Protein AF-A0A2V9BT03-F1 (afdb_monomer_lite)

Radius of gyration: 20.3 Å; chains: 1; bounding box: 45×26×56 Å

pLDDT: mean 83.28, std 10.93, range [39.72, 95.88]

Structure (mmCIF, N/CA/C/O backbone):
data_AF-A0A2V9BT03-F1
#
_entry.id   AF-A0A2V9BT03-F1
#
loop_
_atom_site.group_PDB
_atom_site.id
_atom_site.type_symbol
_atom_site.label_atom_id
_atom_site.label_alt_id
_atom_site.label_comp_id
_atom_site.label_asym_id
_atom_site.label_entity_id
_atom_site.label_seq_id
_atom_site.pdbx_PDB_ins_code
_atom_site.Cartn_x
_atom_site.Cartn_y
_atom_site.Cartn_z
_atom_site.occupancy
_atom_site.B_iso_or_equiv
_atom_site.auth_seq_id
_atom_site.auth_comp_id
_atom_site.auth_asym_id
_atom_site.auth_atom_id
_atom_site.pdbx_PDB_model_num
ATOM 1 N N . LEU A 1 1 ? -14.396 0.902 -17.105 1.00 70.44 1 LEU A N 1
ATOM 2 C CA . LEU A 1 1 ? -13.526 -0.152 -16.531 1.00 70.44 1 LEU A CA 1
ATOM 3 C C . LEU A 1 1 ? -12.101 0.387 -16.486 1.00 70.44 1 LEU A C 1
ATOM 5 O O . LEU A 1 1 ? -11.656 0.909 -17.502 1.00 70.44 1 LEU A O 1
ATOM 9 N N . VAL A 1 2 ? -11.413 0.307 -15.345 1.00 84.94 2 VAL A N 1
ATOM 10 C CA . VAL A 1 2 ? -9.995 0.697 -15.248 1.00 84.94 2 VAL A CA 1
ATOM 11 C C . VAL A 1 2 ? -9.122 -0.532 -15.495 1.00 84.94 2 VAL A C 1
ATOM 13 O O . VAL A 1 2 ? -9.416 -1.603 -14.972 1.00 84.94 2 VAL A O 1
ATOM 16 N N . SER A 1 3 ? -8.045 -0.387 -16.269 1.00 89.75 3 SER A N 1
ATOM 17 C CA . SER A 1 3 ? -7.078 -1.467 -16.518 1.00 89.75 3 SER A CA 1
ATOM 18 C C . SER A 1 3 ? -5.640 -0.987 -16.343 1.00 89.75 3 SER A C 1
ATOM 20 O O . SER A 1 3 ? -5.327 0.151 -16.704 1.00 89.75 3 SER A O 1
ATOM 22 N N . LEU A 1 4 ? -4.764 -1.873 -15.866 1.00 92.12 4 LEU A N 1
ATOM 23 C CA . LEU A 1 4 ? -3.328 -1.633 -15.750 1.00 92.12 4 LEU A CA 1
ATOM 24 C C . LEU A 1 4 ? -2.557 -2.384 -16.832 1.00 92.12 4 LEU A C 1
ATOM 26 O O . LEU A 1 4 ? -2.786 -3.571 -17.054 1.00 92.12 4 LEU A O 1
ATOM 30 N N . ARG A 1 5 ? -1.602 -1.704 -17.466 1.00 93.31 5 ARG A N 1
ATOM 31 C CA . ARG A 1 5 ? -0.631 -2.321 -18.371 1.00 93.31 5 ARG A CA 1
ATOM 32 C C . ARG A 1 5 ? 0.773 -2.084 -17.842 1.00 93.31 5 ARG A C 1
ATOM 34 O O . ARG A 1 5 ? 1.200 -0.940 -17.722 1.00 93.31 5 ARG A O 1
ATOM 41 N N . VAL A 1 6 ? 1.483 -3.167 -17.560 1.00 92.38 6 VAL A N 1
ATOM 42 C CA . VAL A 1 6 ? 2.876 -3.123 -17.118 1.00 92.38 6 VAL A CA 1
ATOM 43 C C . VAL A 1 6 ? 3.786 -3.201 -18.338 1.00 92.38 6 VAL A C 1
ATOM 45 O O . VAL A 1 6 ? 3.585 -4.033 -19.222 1.00 92.38 6 VAL A O 1
ATOM 48 N N . MET A 1 7 ? 4.765 -2.309 -18.402 1.00 91.81 7 MET A N 1
ATOM 49 C CA . MET A 1 7 ? 5.751 -2.225 -19.468 1.00 91.81 7 MET A CA 1
ATOM 50 C C . MET A 1 7 ? 7.135 -2.143 -18.832 1.00 91.81 7 MET A C 1
ATOM 52 O O . MET A 1 7 ? 7.443 -1.188 -18.122 1.00 91.81 7 MET A O 1
ATOM 56 N N . ALA A 1 8 ? 7.966 -3.145 -19.094 1.00 85.25 8 ALA A N 1
ATOM 57 C CA . ALA A 1 8 ? 9.385 -3.111 -18.778 1.00 85.25 8 ALA A CA 1
ATOM 58 C C . ALA A 1 8 ? 10.160 -3.076 -20.105 1.00 85.25 8 ALA A C 1
ATOM 60 O O . ALA A 1 8 ? 9.877 -3.899 -20.979 1.00 85.25 8 ALA A O 1
ATOM 61 N N . PRO A 1 9 ? 11.104 -2.139 -20.294 1.00 73.50 9 PRO A N 1
ATOM 62 C CA . PRO A 1 9 ? 11.887 -2.040 -21.523 1.00 73.50 9 PRO A CA 1
ATOM 63 C C . PRO A 1 9 ? 12.825 -3.239 -21.708 1.00 73.50 9 PRO A C 1
ATOM 65 O O . PRO A 1 9 ? 13.223 -3.532 -22.831 1.00 73.50 9 PRO A O 1
ATOM 68 N N . LYS A 1 10 ? 13.155 -3.949 -20.621 1.00 80.19 10 LYS A N 1
ATOM 69 C CA . LYS A 1 10 ? 13.947 -5.181 -20.625 1.00 80.19 10 LYS A CA 1
ATOM 70 C C . LYS A 1 10 ? 13.334 -6.208 -19.675 1.00 80.19 10 LYS A C 1
ATOM 72 O O . LYS A 1 10 ? 12.747 -5.832 -18.661 1.00 80.19 10 LYS A O 1
ATOM 77 N N . LYS A 1 11 ? 13.474 -7.492 -20.017 1.00 80.12 11 LYS A N 1
ATOM 78 C CA . LYS A 1 11 ? 13.078 -8.627 -19.160 1.00 80.12 11 LYS A CA 1
ATOM 79 C C . LYS A 1 11 ? 14.136 -8.971 -18.107 1.00 80.12 11 LYS A C 1
ATOM 81 O O . LYS A 1 11 ? 13.816 -9.568 -17.088 1.00 80.12 11 LYS A O 1
ATOM 86 N N . GLU A 1 12 ? 15.362 -8.513 -18.336 1.00 86.38 12 GLU A N 1
ATOM 87 C CA . GLU A 1 12 ? 16.522 -8.735 -17.484 1.00 86.38 12 GLU A CA 1
ATOM 88 C C . GLU A 1 12 ? 17.282 -7.417 -17.305 1.00 86.38 12 GLU A C 1
ATOM 90 O O . GLU A 1 12 ? 17.274 -6.558 -18.194 1.00 86.38 12 GLU A O 1
ATOM 95 N N . LEU A 1 13 ? 17.940 -7.261 -16.157 1.00 88.81 13 LEU A N 1
ATOM 96 C CA . LEU A 1 13 ? 18.875 -6.171 -15.886 1.00 88.81 13 LEU A CA 1
ATOM 97 C C . LEU A 1 13 ? 20.199 -6.770 -15.429 1.00 88.81 13 LEU A C 1
ATOM 99 O O . LEU A 1 13 ? 20.224 -7.635 -14.551 1.00 88.81 13 LEU A O 1
ATOM 103 N N . LEU A 1 14 ? 21.303 -6.294 -16.000 1.00 92.88 14 LEU A N 1
ATOM 104 C CA . LEU A 1 14 ? 22.629 -6.687 -15.539 1.00 92.88 14 LEU A CA 1
ATOM 105 C C . LEU A 1 14 ? 22.917 -6.092 -14.148 1.00 92.88 14 LEU A C 1
ATOM 107 O O . LEU A 1 14 ? 22.336 -5.069 -13.776 1.00 92.88 14 LEU A O 1
ATOM 111 N N . PRO A 1 15 ? 23.826 -6.692 -13.358 1.00 94.44 15 PRO A N 1
ATOM 112 C CA . PRO A 1 15 ? 24.235 -6.120 -12.077 1.00 94.44 15 PRO A CA 1
ATOM 113 C C . PRO A 1 15 ? 24.685 -4.657 -12.222 1.00 94.44 15 PRO A C 1
ATOM 115 O O . PRO A 1 15 ? 25.533 -4.339 -13.052 1.00 94.44 15 PRO A O 1
ATOM 118 N N . GLY A 1 16 ? 24.102 -3.762 -11.424 1.00 92.69 16 GLY A N 1
ATOM 119 C CA . GLY A 1 16 ? 24.361 -2.319 -11.461 1.00 92.69 16 GLY A CA 1
ATOM 120 C C . GLY A 1 16 ? 23.632 -1.551 -12.570 1.00 92.69 16 GLY A C 1
ATOM 121 O O . GLY A 1 16 ? 23.599 -0.319 -12.532 1.00 92.69 16 GLY A O 1
ATOM 122 N N . GLU A 1 17 ? 23.005 -2.235 -13.530 1.00 94.12 17 GLU A N 1
ATOM 123 C CA . GLU A 1 17 ? 22.245 -1.595 -14.601 1.00 94.12 17 GLU A CA 1
ATOM 124 C C . GLU A 1 17 ? 20.962 -0.965 -14.054 1.00 94.12 17 GLU A C 1
ATOM 126 O O . GLU A 1 17 ? 20.212 -1.596 -13.308 1.00 94.12 17 GLU A O 1
ATOM 131 N N . LYS A 1 18 ? 20.687 0.282 -14.442 1.00 93.62 18 LYS A N 1
ATOM 132 C CA . LYS A 1 18 ? 19.448 0.981 -14.088 1.00 93.62 18 LYS A CA 1
ATOM 133 C C . LYS A 1 18 ? 18.368 0.711 -15.129 1.00 93.62 18 LYS A C 1
ATOM 135 O O . LYS A 1 18 ? 18.630 0.720 -16.327 1.00 93.62 18 LYS A O 1
ATOM 140 N N . GLY A 1 19 ? 17.137 0.554 -14.664 1.00 91.88 19 GLY A N 1
ATOM 141 C CA . GLY A 1 19 ? 15.958 0.388 -15.501 1.00 91.88 19 GLY A CA 1
ATOM 142 C C . GLY A 1 19 ? 14.762 1.157 -14.954 1.00 91.88 19 GLY A C 1
ATOM 143 O O . GLY A 1 19 ? 14.774 1.658 -13.828 1.00 91.88 19 GLY A O 1
ATOM 144 N N . LYS A 1 20 ? 13.705 1.220 -15.761 1.00 93.25 20 LYS A N 1
ATOM 145 C CA . LYS A 1 20 ? 12.413 1.791 -15.376 1.00 93.25 20 LYS A CA 1
ATOM 146 C C . LYS A 1 20 ? 11.302 0.804 -15.683 1.00 93.25 20 LYS A C 1
ATOM 148 O O . LYS A 1 20 ? 11.231 0.276 -16.787 1.00 93.25 20 LYS A O 1
ATOM 153 N N . LEU A 1 21 ? 10.406 0.610 -14.727 1.00 93.69 21 LEU A N 1
ATOM 154 C CA . LEU A 1 21 ? 9.119 -0.032 -14.946 1.00 93.69 21 LEU A CA 1
ATOM 155 C C . LEU A 1 21 ? 8.067 1.051 -15.164 1.00 93.69 21 LEU A C 1
ATOM 157 O O . LEU A 1 21 ? 7.925 1.948 -14.335 1.00 93.69 21 LEU A O 1
ATOM 161 N N . ILE A 1 22 ? 7.312 0.948 -16.252 1.00 95.50 22 ILE A N 1
ATOM 162 C CA . ILE A 1 22 ? 6.216 1.861 -16.564 1.00 95.50 22 ILE A CA 1
ATOM 163 C C . ILE A 1 22 ? 4.902 1.117 -16.348 1.00 95.50 22 ILE A C 1
ATOM 165 O O . ILE A 1 22 ? 4.652 0.074 -16.953 1.00 95.50 22 ILE A O 1
ATOM 169 N N . VAL A 1 23 ? 4.036 1.666 -15.503 1.00 95.06 23 VAL A N 1
ATOM 170 C CA . VAL A 1 23 ? 2.672 1.166 -15.312 1.00 95.06 23 VAL A CA 1
ATOM 171 C C . VAL A 1 23 ? 1.705 2.164 -15.923 1.00 95.06 23 VAL A C 1
ATOM 173 O O . VAL A 1 23 ? 1.538 3.267 -15.407 1.00 95.06 23 VAL A O 1
ATOM 176 N N . ARG A 1 24 ? 1.045 1.783 -17.017 1.00 95.12 24 ARG A N 1
ATOM 177 C CA . ARG A 1 24 ? 0.038 2.616 -17.676 1.00 95.12 24 ARG A CA 1
ATOM 178 C C . ARG A 1 24 ? -1.356 2.302 -17.149 1.00 95.12 24 ARG A C 1
ATOM 180 O O . ARG A 1 24 ? -1.764 1.140 -17.116 1.00 95.12 24 ARG A O 1
ATOM 187 N N . VAL A 1 25 ? -2.090 3.348 -16.797 1.00 94.06 25 VAL A N 1
ATOM 188 C CA . VAL A 1 25 ? -3.492 3.300 -16.381 1.00 94.06 25 VAL A CA 1
ATOM 189 C C . VAL A 1 25 ? -4.357 3.651 -17.587 1.00 94.06 25 VAL A C 1
ATOM 191 O O . VAL A 1 25 ? -4.098 4.625 -18.287 1.00 94.06 25 VAL A O 1
ATOM 194 N N . ARG A 1 26 ? -5.392 2.855 -17.857 1.00 91.81 26 ARG A N 1
ATOM 195 C CA . ARG A 1 26 ? -6.387 3.148 -18.900 1.00 91.81 26 ARG A CA 1
ATOM 196 C C . ARG A 1 26 ? -7.792 3.143 -18.320 1.00 91.81 26 ARG A C 1
ATOM 198 O O . ARG A 1 26 ? -8.050 2.450 -17.338 1.00 91.81 26 ARG A O 1
ATOM 205 N N . GLY A 1 27 ? -8.688 3.887 -18.964 1.00 86.12 27 GLY A N 1
ATOM 206 C CA . GLY A 1 27 ? -10.098 3.979 -18.582 1.00 86.12 27 GLY A CA 1
ATOM 207 C C . GLY A 1 27 ? -10.413 5.054 -17.538 1.00 86.12 27 GLY A C 1
ATOM 208 O O . GLY A 1 27 ? -11.542 5.098 -17.061 1.00 86.12 27 GLY A O 1
ATOM 209 N N . THR A 1 28 ? -9.444 5.903 -17.173 1.00 83.62 28 THR A N 1
ATOM 210 C CA . THR A 1 28 ? -9.662 7.098 -16.341 1.00 83.62 28 THR A CA 1
ATOM 211 C C . THR A 1 28 ? -8.566 8.147 -16.551 1.00 83.62 28 THR A C 1
ATOM 213 O O . THR A 1 28 ? -7.402 7.797 -16.761 1.00 83.62 28 THR A O 1
ATOM 216 N N . HIS A 1 29 ? -8.934 9.425 -16.430 1.00 83.44 29 HIS A N 1
ATOM 217 C CA . HIS A 1 29 ? -8.012 10.570 -16.388 1.00 83.44 29 HIS A CA 1
ATOM 218 C C . HIS A 1 29 ? -7.633 10.975 -14.956 1.00 83.44 29 HIS A C 1
ATOM 220 O O . HIS A 1 29 ? -6.782 11.842 -14.756 1.00 83.44 29 HIS A O 1
ATOM 226 N N . GLN A 1 30 ? -8.246 10.358 -13.943 1.00 81.44 30 GLN A N 1
ATOM 227 C CA . GLN A 1 30 ? -7.903 10.609 -12.547 1.00 81.44 30 GLN A CA 1
ATOM 228 C C . GLN A 1 30 ? -6.551 9.979 -12.197 1.00 81.44 30 GLN A C 1
ATOM 230 O O . GLN A 1 30 ? -6.182 8.917 -12.710 1.00 81.44 30 GLN A O 1
ATOM 235 N N . ARG A 1 31 ? -5.816 10.628 -11.290 1.00 86.38 31 ARG A N 1
ATOM 236 C CA . ARG A 1 31 ? -4.634 10.027 -10.665 1.00 86.38 31 ARG A CA 1
ATOM 237 C C . ARG A 1 31 ? -5.073 8.868 -9.780 1.00 86.38 31 ARG A C 1
ATOM 239 O O . ARG A 1 31 ? -5.994 9.023 -8.985 1.00 86.38 31 ARG A O 1
ATOM 246 N N . LEU A 1 32 ? -4.397 7.733 -9.902 1.00 84.75 32 LEU A N 1
ATOM 247 C CA . LEU A 1 32 ? -4.627 6.553 -9.073 1.00 84.75 32 LEU A CA 1
ATOM 248 C C . LEU A 1 32 ? -3.358 6.203 -8.305 1.00 84.75 32 LEU A C 1
ATOM 250 O O . LEU A 1 32 ? -2.250 6.459 -8.775 1.00 84.75 32 LEU A O 1
ATOM 254 N N . VAL A 1 33 ? -3.517 5.577 -7.143 1.00 88.44 33 VAL A N 1
ATOM 255 C CA . VAL A 1 33 ? -2.391 4.996 -6.411 1.00 88.44 33 VAL A CA 1
ATOM 256 C C . VAL A 1 33 ? -2.181 3.564 -6.886 1.00 88.44 33 VAL A C 1
ATOM 258 O O . VAL A 1 33 ? -3.106 2.753 -6.942 1.00 88.44 33 VAL A O 1
ATOM 261 N N . ILE A 1 34 ? -0.941 3.253 -7.237 1.00 90.19 34 ILE A N 1
ATOM 262 C CA . ILE A 1 34 ? -0.513 1.939 -7.703 1.00 90.19 34 ILE A CA 1
ATOM 263 C C . ILE A 1 34 ? 0.469 1.389 -6.678 1.00 90.19 34 ILE A C 1
ATOM 265 O O . ILE A 1 34 ? 1.426 2.070 -6.310 1.00 90.19 34 ILE A O 1
ATOM 269 N N . GLU A 1 35 ? 0.249 0.154 -6.232 1.00 91.06 35 GLU A N 1
ATOM 270 C CA . GLU A 1 35 ? 1.229 -0.583 -5.439 1.00 91.06 35 GLU A CA 1
ATOM 271 C C . GLU A 1 35 ? 2.011 -1.532 -6.349 1.00 91.06 35 GLU A C 1
ATOM 273 O O . GLU A 1 35 ? 1.427 -2.344 -7.073 1.00 91.06 35 GLU A O 1
ATOM 278 N N . VAL A 1 36 ? 3.335 -1.431 -6.288 1.00 91.81 36 VAL A N 1
ATOM 279 C CA . VAL A 1 36 ? 4.279 -2.310 -6.974 1.00 91.81 36 VAL A CA 1
ATOM 280 C C . VAL A 1 36 ? 5.033 -3.114 -5.928 1.00 91.81 36 VAL A C 1
ATOM 282 O O . VAL A 1 36 ? 5.632 -2.549 -5.013 1.00 91.81 36 VAL A O 1
ATOM 285 N N . ARG A 1 37 ? 5.015 -4.437 -6.069 1.00 89.44 37 ARG A N 1
ATOM 286 C CA . ARG A 1 37 ? 5.754 -5.374 -5.223 1.00 89.44 37 ARG A CA 1
ATOM 287 C C . ARG A 1 37 ? 6.775 -6.126 -6.059 1.00 89.44 37 ARG A C 1
ATOM 289 O O . ARG A 1 37 ? 6.427 -6.745 -7.061 1.00 89.44 37 ARG A O 1
ATOM 296 N N . ASN A 1 38 ? 8.020 -6.104 -5.610 1.00 89.88 38 ASN A N 1
ATOM 297 C CA . ASN A 1 38 ? 9.091 -6.910 -6.164 1.00 89.88 38 ASN A CA 1
ATOM 298 C C . ASN A 1 38 ? 8.936 -8.367 -5.716 1.00 89.88 38 ASN A C 1
ATOM 300 O O . ASN A 1 38 ? 8.925 -8.643 -4.515 1.00 89.88 38 ASN A O 1
ATOM 304 N N . LEU A 1 39 ? 8.821 -9.290 -6.670 1.00 91.19 39 LEU A N 1
ATOM 305 C CA . LEU A 1 39 ? 8.764 -10.730 -6.402 1.00 91.19 39 LEU A CA 1
ATOM 306 C C . LEU A 1 39 ? 10.142 -11.396 -6.549 1.00 91.19 39 LEU A C 1
ATOM 308 O O . LEU A 1 39 ? 10.305 -12.554 -6.175 1.00 91.19 39 LEU A O 1
ATOM 312 N N . SER A 1 40 ? 11.145 -10.651 -7.024 1.00 94.19 40 SER A N 1
ATOM 313 C CA . SER A 1 40 ? 12.511 -11.122 -7.274 1.00 94.19 40 SER A CA 1
ATOM 314 C C . SER A 1 40 ? 13.564 -10.227 -6.588 1.00 94.19 40 SER A C 1
ATOM 316 O O . SER A 1 40 ? 14.491 -9.750 -7.246 1.00 94.19 40 SER A O 1
ATOM 318 N N . PRO A 1 41 ? 13.495 -10.006 -5.257 1.00 92.19 41 PRO A N 1
ATOM 319 C CA . PRO A 1 41 ? 14.342 -9.036 -4.545 1.00 92.19 41 PRO A CA 1
ATOM 320 C C . PRO A 1 41 ? 15.838 -9.378 -4.505 1.00 92.19 41 PRO A C 1
ATOM 322 O O . PRO A 1 41 ? 16.642 -8.567 -4.059 1.00 92.19 41 PRO A O 1
ATOM 325 N N . ARG A 1 42 ? 16.232 -10.577 -4.950 1.00 93.25 42 ARG A N 1
ATOM 326 C CA . ARG A 1 42 ? 17.643 -10.974 -5.105 1.00 93.25 42 ARG A CA 1
ATOM 327 C C . ARG A 1 42 ? 18.206 -10.675 -6.500 1.00 93.25 42 ARG A C 1
ATOM 329 O O . ARG A 1 42 ? 19.419 -10.758 -6.667 1.00 93.25 42 ARG A O 1
ATOM 336 N N . VAL A 1 43 ? 17.340 -10.374 -7.471 1.00 93.94 43 VAL A N 1
ATOM 337 C CA . VAL A 1 43 ? 17.683 -10.161 -8.888 1.00 93.94 43 VAL A CA 1
ATOM 338 C C . VAL A 1 43 ? 17.639 -8.678 -9.229 1.00 93.94 43 VAL A C 1
ATOM 340 O O . VAL A 1 43 ? 18.590 -8.157 -9.799 1.00 93.94 43 VAL A O 1
ATOM 343 N N . VAL A 1 44 ? 16.588 -7.975 -8.805 1.00 94.56 44 VAL A N 1
ATOM 344 C CA . VAL A 1 44 ? 16.437 -6.527 -9.001 1.00 94.56 44 VAL A CA 1
ATOM 345 C C . VAL A 1 44 ? 16.086 -5.843 -7.689 1.00 94.56 44 VAL A C 1
ATOM 347 O O . VAL A 1 44 ? 15.373 -6.408 -6.861 1.00 94.56 44 VAL A O 1
ATOM 350 N N . GLY A 1 45 ? 16.564 -4.619 -7.504 1.00 91.69 45 GLY A N 1
ATOM 351 C CA . GLY A 1 45 ? 16.139 -3.714 -6.445 1.00 91.69 45 GLY A CA 1
ATOM 352 C C . GLY A 1 45 ? 15.236 -2.628 -7.016 1.00 91.69 45 GLY A C 1
ATOM 353 O O . GLY A 1 45 ? 15.485 -2.111 -8.103 1.00 91.69 45 GLY A O 1
ATOM 354 N N . LEU A 1 46 ? 14.185 -2.260 -6.286 1.00 91.00 46 LEU A N 1
ATOM 355 C CA . LEU A 1 46 ? 13.375 -1.089 -6.61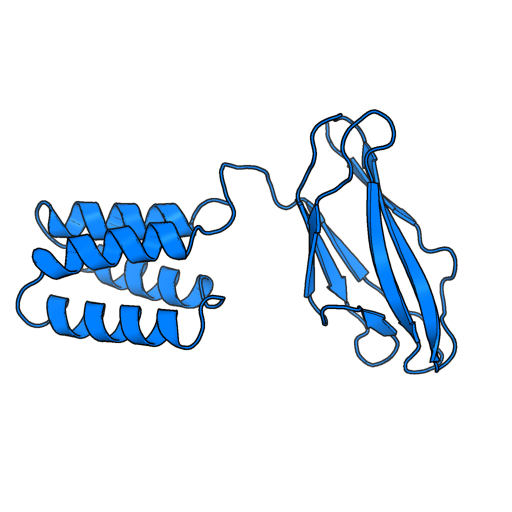4 1.00 91.00 46 LEU A CA 1
ATOM 356 C C . LEU A 1 46 ? 13.805 0.090 -5.715 1.00 91.00 46 LEU A C 1
ATOM 358 O O . LEU A 1 46 ? 14.157 -0.124 -4.555 1.00 91.00 46 LEU A O 1
ATOM 362 N N . ALA A 1 47 ? 13.737 1.331 -6.207 1.00 86.56 47 ALA A N 1
ATOM 363 C CA . ALA A 1 47 ? 14.355 2.496 -5.547 1.00 86.56 47 ALA A CA 1
ATOM 364 C C . ALA A 1 47 ? 13.915 2.785 -4.093 1.00 86.56 47 ALA A C 1
ATOM 366 O O . ALA A 1 47 ? 14.729 3.210 -3.281 1.00 86.56 47 ALA A O 1
ATOM 367 N N . LYS A 1 48 ? 12.647 2.546 -3.744 1.00 80.88 48 LYS A N 1
ATOM 368 C CA . LYS A 1 48 ? 12.064 2.736 -2.404 1.00 80.88 48 LYS A CA 1
ATOM 369 C C . LYS A 1 48 ? 11.778 1.410 -1.678 1.00 80.88 48 LYS A C 1
ATOM 371 O O . LYS A 1 48 ? 10.869 1.341 -0.859 1.00 80.88 48 LYS A O 1
ATOM 376 N N . GLY A 1 49 ? 12.516 0.344 -2.001 1.00 81.88 49 GLY A N 1
ATOM 377 C CA . GLY A 1 49 ? 12.368 -0.975 -1.373 1.00 81.88 49 GLY A CA 1
ATOM 378 C C . GLY A 1 49 ? 11.398 -1.918 -2.094 1.00 81.88 49 GLY A C 1
ATOM 379 O O . GLY A 1 49 ? 10.887 -1.614 -3.172 1.00 81.88 49 GLY A O 1
ATOM 380 N N . ASN A 1 50 ? 11.167 -3.099 -1.507 1.00 83.06 50 ASN A N 1
ATOM 381 C CA . ASN A 1 50 ? 10.470 -4.223 -2.156 1.00 83.06 50 ASN A CA 1
ATOM 382 C C . ASN A 1 50 ? 8.968 -4.007 -2.382 1.00 83.06 50 ASN A C 1
ATOM 384 O O . ASN A 1 50 ? 8.366 -4.734 -3.170 1.00 83.06 50 ASN A O 1
ATOM 388 N N . VAL A 1 51 ? 8.359 -3.035 -1.704 1.00 83.56 51 VAL A N 1
ATOM 389 C CA . VAL A 1 51 ? 6.973 -2.614 -1.922 1.00 83.56 51 VAL A CA 1
ATOM 390 C C . VAL A 1 51 ? 6.962 -1.100 -2.028 1.00 83.56 51 VAL A C 1
ATOM 392 O O . VAL A 1 51 ? 7.512 -0.422 -1.166 1.00 83.56 51 VAL A O 1
ATOM 395 N N . GLN A 1 52 ? 6.339 -0.569 -3.074 1.00 84.19 52 GLN A N 1
ATOM 396 C CA . GLN A 1 52 ? 6.254 0.869 -3.305 1.00 84.19 52 GLN A CA 1
ATOM 397 C C . GLN A 1 52 ? 4.857 1.260 -3.726 1.00 84.19 52 GLN A C 1
ATOM 399 O O . GLN A 1 52 ? 4.221 0.566 -4.516 1.00 84.19 52 GLN A O 1
ATOM 404 N N . ARG A 1 53 ? 4.406 2.409 -3.232 1.00 85.94 53 ARG A N 1
ATOM 405 C CA . ARG A 1 53 ? 3.175 3.046 -3.682 1.00 85.94 53 ARG A CA 1
ATOM 406 C C . ARG A 1 53 ? 3.524 4.323 -4.419 1.00 85.94 53 ARG A C 1
ATOM 408 O O . ARG A 1 53 ? 4.265 5.157 -3.901 1.00 85.94 53 ARG A O 1
ATOM 415 N N . VAL A 1 54 ? 3.007 4.450 -5.632 1.00 88.12 54 VAL A N 1
ATOM 416 C CA . VAL A 1 54 ? 3.246 5.597 -6.507 1.00 88.12 54 VAL A CA 1
ATOM 417 C C . VAL A 1 54 ? 1.921 6.095 -7.058 1.00 88.12 54 VAL A C 1
ATOM 419 O O . VAL A 1 54 ? 1.046 5.303 -7.407 1.00 88.12 54 VAL A O 1
ATOM 422 N N . ALA A 1 55 ? 1.760 7.412 -7.106 1.00 89.50 55 ALA A N 1
ATOM 423 C CA . ALA A 1 55 ? 0.633 8.019 -7.794 1.00 89.50 55 ALA A CA 1
ATOM 424 C C . ALA A 1 55 ? 0.914 8.032 -9.300 1.00 89.50 55 ALA A C 1
ATOM 426 O O . ALA A 1 55 ? 2.026 8.357 -9.723 1.00 89.50 55 ALA A O 1
ATOM 427 N N . SER A 1 56 ? -0.089 7.700 -10.107 1.00 92.06 56 SER A N 1
ATOM 428 C CA . SER A 1 56 ? -0.024 7.901 -11.548 1.00 92.06 56 SER A CA 1
ATOM 429 C C . SER A 1 56 ? -0.146 9.387 -11.903 1.00 92.06 56 SER A C 1
ATOM 431 O O . SER A 1 56 ? -0.652 10.199 -11.125 1.00 92.06 56 SER A O 1
ATOM 433 N N . SER A 1 57 ? 0.307 9.756 -13.100 1.00 91.88 57 SER A N 1
ATOM 434 C CA . SER A 1 57 ? 0.307 11.134 -13.595 1.00 91.88 57 SER A CA 1
ATOM 435 C C . SER A 1 57 ? -1.098 11.735 -13.702 1.00 91.88 57 SER A C 1
ATOM 437 O O . SER A 1 57 ? -1.263 12.947 -13.536 1.00 91.88 57 SER A O 1
ATOM 439 N N . GLY A 1 58 ? -2.115 10.899 -13.951 1.00 89.19 58 GLY A N 1
ATOM 440 C CA . GLY A 1 58 ? -3.433 11.349 -14.400 1.00 89.19 58 GLY A CA 1
ATOM 441 C C . GLY A 1 58 ? -3.392 11.854 -15.848 1.00 89.19 58 GLY A C 1
ATOM 442 O O . GLY A 1 58 ? -2.387 11.682 -16.549 1.00 89.19 58 GLY A O 1
ATOM 443 N N . GLY A 1 59 ? -4.488 12.475 -16.284 1.00 86.56 59 GLY A N 1
ATOM 444 C CA . GLY A 1 59 ? -4.662 13.008 -17.639 1.00 86.56 59 GLY A CA 1
ATOM 445 C C . GLY A 1 59 ? -4.747 11.923 -18.716 1.00 86.56 59 GLY A C 1
ATOM 446 O O . GLY A 1 59 ? -4.896 10.743 -18.414 1.00 86.56 59 GLY A O 1
ATOM 447 N N . GLU A 1 60 ? -4.622 12.323 -19.980 1.00 88.88 60 GLU A N 1
ATOM 448 C CA . GLU A 1 60 ? -4.738 11.432 -21.151 1.00 88.88 60 GLU A CA 1
ATOM 449 C C . GLU A 1 60 ? -3.679 10.311 -21.179 1.00 88.88 60 GLU A C 1
ATOM 451 O O . GLU A 1 60 ? -3.938 9.175 -21.581 1.00 88.88 60 GLU A O 1
ATOM 456 N N . ALA A 1 61 ? -2.451 10.604 -20.736 1.00 88.75 61 ALA A N 1
ATOM 457 C CA . ALA A 1 61 ? -1.357 9.633 -20.769 1.00 88.75 61 ALA A CA 1
ATOM 458 C C . ALA A 1 61 ? -1.396 8.619 -19.609 1.00 88.75 61 ALA A C 1
ATOM 460 O O . ALA A 1 61 ? -0.948 7.487 -19.798 1.00 88.75 61 ALA A O 1
ATOM 461 N N . ASN A 1 62 ? -1.901 9.048 -18.447 1.00 93.44 62 ASN A N 1
ATOM 462 C CA . ASN A 1 62 ? -1.999 8.358 -17.156 1.00 93.44 62 ASN A CA 1
ATOM 463 C C . ASN A 1 62 ? -1.031 7.175 -16.931 1.00 93.44 62 ASN A C 1
ATOM 465 O O . ASN A 1 62 ? -1.318 6.029 -17.287 1.00 93.44 62 ASN A O 1
ATOM 469 N N . PHE A 1 63 ? 0.115 7.428 -16.296 1.00 95.88 63 PHE A N 1
ATOM 470 C CA . PHE A 1 63 ? 1.122 6.397 -16.019 1.00 95.88 63 PHE A CA 1
ATOM 471 C C . PHE A 1 63 ? 1.899 6.657 -14.725 1.00 95.88 63 PHE A C 1
ATOM 473 O O . PHE A 1 63 ? 1.884 7.765 -14.200 1.00 95.88 63 PHE A O 1
ATOM 480 N N . ALA A 1 64 ? 2.585 5.637 -14.215 1.00 94.69 64 ALA A N 1
ATOM 481 C CA . ALA A 1 64 ? 3.566 5.758 -13.141 1.00 94.69 64 ALA A CA 1
ATOM 482 C C . ALA A 1 64 ? 4.894 5.119 -13.557 1.00 94.69 64 ALA A C 1
ATOM 484 O O . ALA A 1 64 ? 4.903 4.091 -14.240 1.00 94.69 64 ALA A O 1
ATOM 485 N N . GLU A 1 65 ? 6.000 5.711 -13.115 1.00 95.31 65 GLU A N 1
ATOM 486 C CA . GLU A 1 65 ? 7.349 5.181 -13.313 1.00 95.31 65 GLU A CA 1
ATOM 487 C C . GLU A 1 65 ? 7.933 4.699 -11.991 1.00 95.31 65 GLU A C 1
ATOM 489 O O . GLU A 1 65 ? 7.796 5.354 -10.957 1.00 95.31 65 GLU A O 1
ATOM 494 N N . ILE A 1 66 ? 8.596 3.548 -12.038 1.00 94.31 66 ILE A N 1
ATOM 495 C CA . ILE A 1 66 ? 9.270 2.952 -10.894 1.00 94.31 66 ILE A CA 1
ATOM 496 C C . ILE A 1 66 ? 10.705 2.659 -11.303 1.00 94.31 66 ILE A C 1
ATOM 498 O O . ILE A 1 66 ? 10.956 1.847 -12.197 1.00 94.31 66 ILE A O 1
ATOM 502 N N . ASP A 1 67 ? 11.640 3.324 -10.635 1.00 94.56 67 ASP A N 1
ATOM 503 C CA . ASP A 1 67 ? 13.062 3.108 -10.860 1.00 94.56 67 ASP A CA 1
ATOM 504 C C . ASP A 1 67 ? 13.505 1.777 -10.239 1.00 94.56 67 ASP A C 1
ATOM 506 O O . ASP A 1 67 ? 13.147 1.424 -9.106 1.00 94.56 67 ASP A O 1
ATOM 510 N N . MET A 1 68 ? 14.312 1.046 -11.001 1.00 93.44 68 MET A N 1
ATOM 511 C CA . MET A 1 68 ? 14.862 -0.254 -10.638 1.00 93.44 68 MET A CA 1
ATOM 512 C C . MET A 1 68 ? 16.343 -0.343 -10.992 1.00 93.44 68 MET A C 1
ATOM 514 O O . MET A 1 68 ? 16.840 0.391 -11.845 1.00 93.44 68 MET A O 1
ATOM 518 N N . HIS A 1 69 ? 17.052 -1.246 -10.329 1.00 94.62 69 HIS A N 1
ATOM 519 C CA . HIS A 1 69 ? 18.438 -1.564 -10.635 1.00 94.62 69 HIS A CA 1
ATOM 520 C C . HIS A 1 69 ? 18.681 -3.069 -10.543 1.00 94.62 69 HIS A C 1
ATOM 522 O O . HIS A 1 69 ? 18.103 -3.744 -9.689 1.00 94.62 69 HIS A O 1
ATOM 528 N N . GLY A 1 70 ? 19.535 -3.599 -11.412 1.00 95.06 70 GLY A N 1
ATOM 529 C CA . GLY A 1 70 ? 19.960 -4.991 -11.353 1.00 95.06 70 GLY A CA 1
ATOM 530 C C . GLY A 1 70 ? 20.888 -5.237 -10.164 1.00 95.06 70 GLY A C 1
ATOM 531 O O . GLY A 1 70 ? 21.816 -4.474 -9.902 1.00 95.06 70 GLY A O 1
ATOM 532 N N . LEU A 1 71 ? 20.632 -6.318 -9.437 1.00 94.31 71 LEU A N 1
ATOM 533 C CA . LEU A 1 71 ? 21.476 -6.829 -8.354 1.00 94.31 71 LEU A CA 1
ATOM 534 C C . LEU A 1 71 ? 22.250 -8.065 -8.813 1.00 9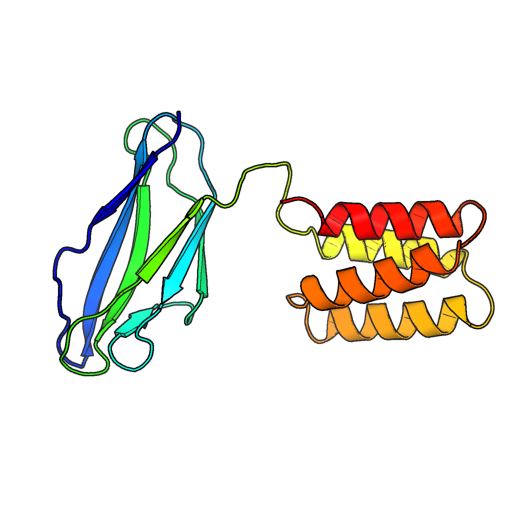4.31 71 LEU A C 1
ATOM 536 O O . LEU A 1 71 ? 23.407 -8.250 -8.443 1.00 94.31 71 LEU A O 1
ATOM 540 N N . ARG A 1 72 ? 21.606 -8.916 -9.617 1.00 94.06 72 ARG A N 1
ATOM 541 C CA . ARG A 1 72 ? 22.175 -10.122 -10.227 1.00 94.06 72 ARG A CA 1
ATOM 542 C C . ARG A 1 72 ? 21.564 -10.316 -11.609 1.00 94.06 72 ARG A C 1
ATOM 544 O O . ARG A 1 72 ? 20.443 -9.878 -11.837 1.00 94.06 72 ARG A O 1
ATOM 551 N N . ALA A 1 73 ? 22.279 -11.008 -12.491 1.00 89.94 73 ALA A N 1
ATOM 552 C CA . ALA A 1 73 ? 21.718 -11.431 -13.768 1.00 89.94 73 ALA A CA 1
ATOM 553 C C . ALA A 1 73 ? 20.556 -12.419 -13.558 1.00 89.94 73 ALA A C 1
ATOM 555 O O . ALA A 1 73 ? 20.609 -13.259 -12.653 1.00 89.94 73 ALA A O 1
ATOM 556 N N . GLY A 1 74 ? 19.531 -12.311 -14.402 1.00 89.50 74 GLY A N 1
ATOM 557 C CA . GLY A 1 74 ? 18.370 -13.194 -14.419 1.00 89.50 74 GLY A CA 1
ATOM 558 C C . GLY A 1 74 ? 17.052 -12.457 -14.646 1.00 89.50 74 GLY A C 1
ATOM 559 O O . GLY A 1 74 ? 16.974 -11.227 -14.561 1.00 89.50 74 GLY A O 1
ATOM 560 N N . ASP A 1 75 ? 16.008 -13.241 -14.899 1.00 90.94 75 ASP A N 1
ATOM 561 C CA . ASP A 1 75 ? 14.641 -12.748 -15.014 1.00 90.94 75 ASP A CA 1
ATOM 562 C C . ASP A 1 75 ? 14.126 -12.195 -13.683 1.00 90.94 75 ASP A C 1
ATOM 564 O O . ASP A 1 75 ? 14.429 -12.696 -12.592 1.00 90.94 75 ASP A O 1
ATOM 568 N N . PHE A 1 76 ? 13.262 -11.187 -13.772 1.00 92.00 76 PHE A N 1
ATOM 569 C CA . PHE A 1 76 ? 12.570 -10.638 -12.615 1.00 92.00 76 PHE A CA 1
ATOM 570 C C . PHE A 1 76 ? 11.060 -10.605 -12.814 1.00 92.00 76 PHE A C 1
ATOM 572 O O . PHE A 1 76 ? 10.533 -10.583 -13.923 1.00 92.00 76 PHE A O 1
ATOM 579 N N . SER A 1 77 ? 10.341 -10.585 -11.698 1.00 92.06 77 SER A N 1
ATOM 580 C CA . SER A 1 77 ? 8.890 -10.465 -11.680 1.00 92.06 77 SER A CA 1
ATOM 581 C C . SER A 1 77 ? 8.447 -9.398 -10.691 1.00 92.06 77 SER A C 1
ATOM 583 O O . SER A 1 77 ? 9.017 -9.225 -9.610 1.00 92.06 77 SER A O 1
ATOM 585 N N . VAL A 1 78 ? 7.391 -8.683 -11.063 1.00 92.12 78 VAL A N 1
ATOM 586 C CA . VAL A 1 78 ? 6.742 -7.668 -10.235 1.00 92.12 78 VAL A CA 1
ATOM 587 C C . VAL A 1 78 ? 5.243 -7.917 -10.219 1.00 92.12 78 VAL A C 1
ATOM 589 O O . VAL A 1 78 ? 4.645 -8.251 -11.239 1.00 92.12 78 VAL A O 1
ATOM 592 N N . SER A 1 79 ? 4.627 -7.722 -9.060 1.00 90.94 79 SER A N 1
ATOM 593 C CA . SER A 1 79 ? 3.176 -7.643 -8.935 1.00 90.94 79 SER A CA 1
ATOM 594 C C . SER A 1 79 ? 2.771 -6.179 -8.920 1.00 90.94 79 SER A C 1
ATOM 596 O O . SER A 1 79 ? 3.327 -5.389 -8.156 1.00 90.94 79 SER A O 1
ATOM 598 N N . VAL A 1 80 ? 1.775 -5.826 -9.726 1.00 92.12 80 VAL A N 1
ATOM 599 C CA . VAL A 1 80 ? 1.235 -4.470 -9.800 1.00 92.12 80 VAL A CA 1
ATOM 600 C C . VAL A 1 80 ? -0.263 -4.533 -9.568 1.00 92.12 80 VAL A C 1
ATOM 602 O O . VAL A 1 80 ? -0.962 -5.305 -10.221 1.00 92.12 80 VAL A O 1
ATOM 605 N N . ARG A 1 81 ? -0.762 -3.708 -8.650 1.00 87.94 81 ARG A N 1
ATOM 606 C CA . ARG A 1 81 ? -2.196 -3.604 -8.378 1.00 87.94 81 ARG A CA 1
ATOM 607 C C . ARG A 1 81 ? -2.623 -2.157 -8.217 1.00 87.94 81 ARG A C 1
ATOM 609 O O . ARG A 1 81 ? -1.859 -1.324 -7.726 1.00 87.94 81 ARG A O 1
ATOM 616 N N . LEU A 1 82 ? -3.869 -1.885 -8.594 1.00 84.94 82 LEU A N 1
ATOM 617 C CA . LEU A 1 82 ? -4.540 -0.672 -8.153 1.00 84.94 82 LEU A CA 1
ATOM 618 C C . LEU A 1 82 ? -4.724 -0.761 -6.645 1.00 84.94 82 LEU A C 1
ATOM 620 O O . LEU A 1 82 ? -5.135 -1.795 -6.111 1.00 84.94 82 LEU A O 1
ATOM 624 N N . VAL A 1 83 ? -4.418 0.335 -5.973 1.00 76.75 83 VAL A N 1
ATOM 625 C CA . VAL A 1 83 ? -4.978 0.596 -4.659 1.00 76.75 83 VAL A CA 1
ATOM 626 C C . VAL A 1 83 ? -6.272 1.353 -4.948 1.00 76.75 83 VAL A C 1
ATOM 628 O O . VAL A 1 83 ? -6.201 2.403 -5.599 1.00 76.75 83 VAL A O 1
ATOM 631 N N . PRO A 1 84 ? -7.448 0.787 -4.621 1.00 55.50 84 PRO A N 1
ATOM 632 C CA . PRO A 1 84 ? -8.703 1.490 -4.813 1.00 55.50 84 PRO A CA 1
ATOM 633 C C . PRO A 1 84 ? -8.603 2.886 -4.198 1.00 55.50 84 PRO A C 1
ATOM 635 O O . PRO A 1 84 ? -8.010 3.090 -3.147 1.00 55.50 84 PRO A O 1
ATOM 638 N N . VAL A 1 85 ? -9.159 3.880 -4.884 1.00 49.88 85 VAL A N 1
ATOM 639 C CA . VAL A 1 85 ? -9.395 5.186 -4.267 1.00 49.88 85 VAL A CA 1
ATOM 640 C C . VAL A 1 85 ? -10.731 5.086 -3.527 1.00 49.88 85 VAL A C 1
ATOM 642 O O . VAL A 1 85 ? -11.640 5.864 -3.798 1.00 49.88 85 VAL A O 1
ATOM 645 N N . ALA A 1 86 ? -10.927 4.099 -2.642 1.00 43.91 86 ALA A N 1
ATOM 646 C CA . ALA A 1 86 ? -12.019 4.204 -1.683 1.00 43.91 86 ALA A CA 1
ATOM 647 C C . ALA A 1 86 ? -11.492 5.054 -0.526 1.00 43.91 86 ALA A C 1
ATOM 649 O O . ALA A 1 86 ? -11.035 4.546 0.484 1.00 43.91 86 ALA A O 1
ATOM 650 N N . VAL A 1 87 ? -11.525 6.378 -0.726 1.00 39.72 87 VAL A N 1
ATOM 651 C CA . VAL A 1 87 ? -11.320 7.396 0.315 1.00 39.72 87 VAL A CA 1
ATOM 652 C C . VAL A 1 87 ? -10.132 7.082 1.231 1.00 39.72 87 VAL A C 1
ATOM 654 O O . VAL A 1 87 ? -10.334 6.604 2.330 1.00 39.72 87 VAL A O 1
ATOM 657 N N . GLY A 1 88 ? -8.916 7.453 0.827 1.00 47.72 88 GLY A N 1
ATOM 658 C CA . GLY A 1 88 ? -7.758 7.536 1.723 1.00 47.72 88 GLY A CA 1
ATOM 659 C C . GLY A 1 88 ? -6.929 6.255 1.827 1.00 47.72 88 GLY A C 1
ATOM 660 O O . GLY A 1 88 ? -7.439 5.151 1.951 1.00 47.72 88 GLY A O 1
ATOM 661 N N . LEU A 1 89 ? -5.605 6.419 1.835 1.00 48.97 89 LEU A N 1
ATOM 662 C CA . LEU A 1 89 ? -4.737 5.476 2.545 1.00 48.97 89 LEU A CA 1
ATOM 663 C C . LEU A 1 89 ? -5.267 5.327 3.988 1.00 48.97 89 LEU A C 1
ATOM 665 O O . LEU A 1 89 ? -5.935 6.255 4.449 1.00 48.97 89 LEU A O 1
ATOM 669 N N . PRO A 1 90 ? -4.932 4.250 4.727 1.00 57.91 90 PRO A N 1
ATOM 670 C CA . PRO A 1 90 ? -5.091 4.247 6.175 1.00 57.91 90 PRO A CA 1
ATOM 671 C C . PRO A 1 90 ? -4.510 5.551 6.714 1.00 57.91 90 PRO A C 1
ATOM 673 O O . PRO A 1 90 ? -3.299 5.776 6.621 1.00 57.91 90 PRO A O 1
ATOM 676 N N . ASP A 1 91 ? -5.378 6.450 7.168 1.00 68.69 91 ASP A N 1
ATOM 677 C CA . ASP A 1 91 ? -4.952 7.766 7.612 1.00 68.69 91 ASP A CA 1
ATOM 678 C C . ASP A 1 91 ? -4.509 7.594 9.053 1.00 68.69 91 ASP A C 1
ATOM 680 O O . ASP A 1 91 ? -5.275 7.733 10.004 1.00 68.69 91 ASP A O 1
ATOM 684 N N . VAL A 1 92 ? -3.259 7.158 9.187 1.00 73.19 92 VAL A N 1
ATOM 685 C CA . VAL A 1 92 ? -2.641 6.860 10.473 1.00 73.19 92 VAL A CA 1
ATOM 686 C C . VAL A 1 92 ? -2.658 8.093 11.372 1.00 73.19 92 VAL A C 1
ATOM 688 O O . VAL A 1 92 ? -2.866 7.957 12.576 1.00 73.19 92 VAL A O 1
ATOM 691 N N . GLU A 1 93 ? -2.529 9.291 10.800 1.00 74.50 93 GLU A N 1
ATOM 692 C CA . GLU A 1 93 ? -2.617 10.529 11.565 1.00 74.50 93 GLU A CA 1
ATOM 693 C C . GLU A 1 93 ? -4.064 10.810 11.988 1.00 74.50 93 GLU A C 1
ATOM 695 O O . GLU A 1 93 ? -4.322 11.090 13.157 1.00 74.50 93 GLU A O 1
ATOM 700 N N . ALA A 1 94 ? -5.050 10.642 11.108 1.00 77.19 94 ALA A N 1
ATOM 701 C CA . ALA A 1 94 ? -6.454 10.807 11.481 1.00 77.19 94 ALA A CA 1
ATOM 702 C C . ALA A 1 94 ? -6.947 9.725 12.461 1.00 77.19 94 ALA A C 1
ATOM 704 O O . ALA A 1 94 ? -7.825 9.998 13.288 1.00 77.19 94 ALA A O 1
ATOM 705 N N . ALA A 1 95 ? -6.376 8.519 12.416 1.00 81.19 95 ALA A N 1
ATOM 706 C CA . ALA A 1 95 ? -6.554 7.488 13.431 1.00 81.19 95 ALA A CA 1
ATOM 707 C C . ALA A 1 95 ? -5.892 7.911 14.753 1.00 81.19 95 ALA A C 1
ATOM 709 O O . ALA A 1 95 ? -6.535 7.838 15.799 1.00 81.19 95 ALA A O 1
ATOM 710 N N . ARG A 1 96 ? -4.662 8.448 14.722 1.00 82.12 96 ARG A N 1
ATOM 711 C CA . ARG A 1 96 ? -3.958 8.990 15.898 1.00 82.12 96 ARG A CA 1
ATOM 712 C C . ARG A 1 96 ? -4.772 10.072 16.599 1.00 82.12 96 ARG A C 1
ATOM 714 O O . ARG A 1 96 ? -4.967 9.991 17.809 1.00 82.12 96 ARG A O 1
ATOM 721 N N . GLN A 1 97 ? -5.296 11.043 15.852 1.00 81.75 97 GLN A N 1
ATOM 722 C CA . GLN A 1 97 ? -6.118 12.128 16.397 1.00 81.75 97 GLN A CA 1
ATOM 723 C C . GLN A 1 97 ? -7.371 11.591 17.105 1.00 81.75 97 GLN A C 1
ATOM 725 O O . GLN A 1 97 ? -7.710 12.027 18.207 1.00 81.75 97 GLN A O 1
ATOM 730 N N . ARG A 1 98 ? -8.027 10.581 16.522 1.00 83.38 98 ARG A N 1
ATOM 731 C CA . ARG A 1 98 ? -9.189 9.922 17.137 1.00 83.38 98 ARG A CA 1
ATOM 732 C C . ARG A 1 98 ? -8.822 9.135 18.391 1.00 83.38 98 ARG A C 1
ATOM 734 O O . ARG A 1 98 ? -9.548 9.214 19.378 1.00 83.38 98 ARG A O 1
ATOM 741 N N . LEU A 1 99 ? -7.684 8.442 18.394 1.00 86.31 99 LEU A N 1
ATOM 742 C CA . LEU A 1 99 ? -7.180 7.728 19.571 1.00 86.31 99 LEU A CA 1
ATOM 743 C C . LEU A 1 99 ? -6.788 8.683 20.704 1.00 86.31 99 LEU A C 1
ATOM 745 O O . LEU A 1 99 ? -7.064 8.389 21.864 1.00 86.31 99 LEU A O 1
ATOM 749 N N . LEU A 1 100 ? -6.212 9.848 20.392 1.00 86.12 100 LEU A N 1
ATOM 750 C CA . LEU A 1 100 ? -5.916 10.895 21.376 1.00 86.12 100 LEU A CA 1
ATOM 751 C C . LEU A 1 100 ? -7.189 11.468 22.010 1.00 86.12 100 LEU A C 1
ATOM 753 O O . LEU A 1 100 ? -7.213 11.751 23.207 1.00 86.12 100 LEU A O 1
ATOM 757 N N . ALA A 1 101 ? -8.261 11.609 21.236 1.00 85.75 101 ALA A N 1
ATOM 758 C CA . ALA A 1 101 ? -9.552 12.020 21.769 1.00 85.75 101 ALA A CA 1
ATOM 759 C C . ALA A 1 101 ? -10.217 10.902 22.598 1.00 85.75 101 ALA A C 1
ATOM 761 O O . ALA A 1 101 ? -10.681 11.173 23.703 1.00 85.75 101 ALA A O 1
ATOM 762 N N . ALA A 1 102 ? -10.161 9.639 22.150 1.00 85.62 102 ALA A N 1
ATOM 763 C CA . ALA A 1 102 ? -10.610 8.481 22.934 1.00 85.62 102 ALA A CA 1
ATOM 764 C C . ALA A 1 102 ? -9.855 8.362 24.268 1.00 85.62 102 ALA A C 1
ATOM 766 O O . ALA A 1 102 ? -10.438 8.041 25.300 1.00 85.62 102 ALA A O 1
ATOM 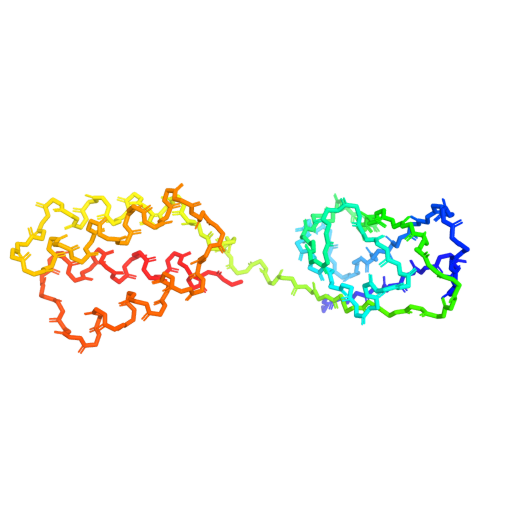767 N N . ARG A 1 103 ? -8.557 8.680 24.268 1.00 85.75 103 ARG A N 1
ATOM 768 C CA . ARG A 1 103 ? -7.694 8.660 25.452 1.00 85.75 103 ARG A CA 1
ATOM 769 C C . ARG A 1 103 ? -8.157 9.622 26.547 1.00 85.75 103 ARG A C 1
ATOM 771 O O . ARG A 1 103 ? -7.956 9.314 27.715 1.00 85.75 103 ARG A O 1
ATOM 778 N N . ARG A 1 104 ? -8.795 10.745 26.199 1.00 84.81 104 ARG A N 1
ATOM 779 C CA . ARG A 1 104 ? -9.362 11.690 27.183 1.00 84.81 104 ARG A CA 1
ATOM 780 C C . ARG A 1 104 ? -10.604 11.145 27.892 1.00 84.81 104 ARG A C 1
ATOM 782 O O . ARG A 1 104 ? -10.939 11.628 28.964 1.00 84.81 104 ARG A O 1
ATOM 789 N N . LEU A 1 105 ? -11.270 10.164 27.283 1.00 83.88 105 LEU A N 1
ATOM 790 C CA . LEU A 1 105 ? -12.501 9.542 27.775 1.00 83.88 105 LEU A CA 1
ATOM 791 C C . LEU A 1 105 ? -12.249 8.182 28.441 1.00 83.88 105 LEU A C 1
ATOM 793 O O . LEU A 1 105 ? -13.107 7.670 29.154 1.00 83.88 105 LEU A O 1
AT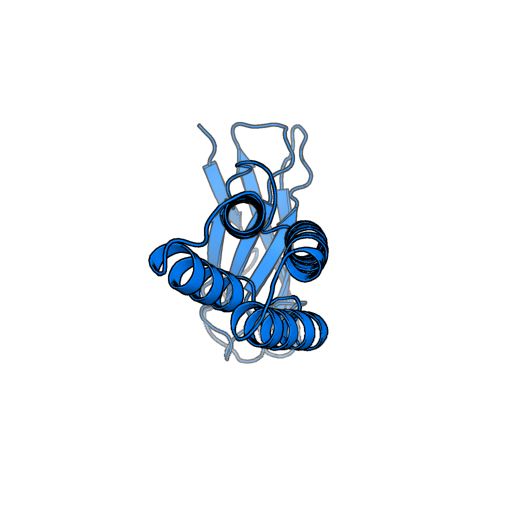OM 797 N N . ALA A 1 106 ? -11.092 7.574 28.178 1.00 84.31 106 ALA A N 1
ATOM 798 C CA . ALA A 1 106 ? -10.731 6.269 28.702 1.00 84.31 106 ALA A CA 1
ATOM 799 C C . ALA A 1 106 ? -10.462 6.322 30.214 1.00 84.31 106 ALA A C 1
ATOM 801 O O . ALA A 1 106 ? -9.833 7.255 30.710 1.00 84.31 106 ALA A O 1
ATOM 802 N N . THR A 1 107 ? -10.862 5.272 30.930 1.00 80.69 107 THR A N 1
ATOM 803 C CA . THR A 1 107 ? -10.553 5.060 32.351 1.00 80.69 107 THR A CA 1
ATOM 804 C C . THR A 1 107 ? -10.035 3.634 32.573 1.00 80.69 107 THR A C 1
ATOM 806 O O . THR A 1 107 ? -10.349 2.710 31.815 1.00 80.69 107 THR A O 1
ATOM 809 N N . GLY A 1 108 ? -9.190 3.444 33.590 1.00 83.81 108 GLY A N 1
ATOM 810 C CA . GLY A 1 108 ? -8.661 2.127 33.969 1.00 83.81 108 GLY A CA 1
ATOM 811 C C . GLY A 1 108 ? -7.864 1.434 32.854 1.00 83.81 108 GLY A C 1
ATOM 812 O O . GLY A 1 108 ? -7.013 2.038 32.204 1.00 83.81 108 GLY A O 1
ATOM 813 N N . ASN A 1 109 ? -8.153 0.155 32.600 1.00 84.38 109 ASN A N 1
ATOM 814 C CA . ASN A 1 109 ? -7.426 -0.677 31.627 1.00 84.38 109 ASN A CA 1
ATOM 815 C C . ASN A 1 109 ? -7.469 -0.121 30.183 1.00 84.38 109 ASN A C 1
ATOM 817 O O . ASN A 1 109 ? -6.544 -0.313 29.388 1.00 84.38 109 ASN A O 1
ATOM 821 N N . TRP A 1 110 ? -8.523 0.624 29.836 1.00 84.62 110 TRP A N 1
ATOM 822 C CA . TRP A 1 110 ? -8.657 1.256 28.523 1.00 84.62 110 TRP A CA 1
ATOM 823 C C . TRP A 1 110 ? -7.616 2.345 28.282 1.00 84.62 110 TRP A C 1
ATOM 825 O O . TRP A 1 110 ? -7.095 2.468 27.170 1.00 84.62 110 TRP A O 1
ATOM 835 N N . GLN A 1 111 ? -7.269 3.091 29.335 1.00 86.25 111 GLN A N 1
ATOM 836 C CA . GLN A 1 111 ? -6.210 4.091 29.286 1.00 86.25 111 GLN A CA 1
ATOM 837 C C . GLN A 1 111 ? -4.883 3.423 28.901 1.00 86.25 111 GLN A C 1
ATOM 839 O O . GLN A 1 111 ? -4.259 3.806 27.908 1.00 86.25 111 GLN A O 1
ATOM 844 N N . GLU A 1 112 ? -4.455 2.414 29.657 1.00 86.88 112 GLU A N 1
ATOM 845 C CA . GLU A 1 112 ? -3.145 1.780 29.476 1.00 86.88 112 GLU A CA 1
ATOM 846 C C . GLU A 1 112 ? -2.987 1.125 28.098 1.00 86.88 112 GLU A C 1
ATOM 848 O O . GLU A 1 112 ? -1.909 1.155 27.494 1.00 86.88 112 GLU A O 1
ATOM 853 N N . ARG A 1 113 ? -4.068 0.540 27.567 1.00 85.00 113 ARG A N 1
ATOM 854 C CA . ARG A 1 113 ? -4.093 0.012 26.196 1.00 85.00 113 ARG A CA 1
ATOM 855 C C . ARG A 1 113 ? -3.895 1.109 25.157 1.00 85.00 113 ARG A C 1
ATOM 857 O O . ARG A 1 113 ? -3.039 0.946 24.289 1.00 85.00 113 ARG A O 1
ATOM 864 N N . LEU A 1 114 ? -4.604 2.232 25.269 1.00 86.75 114 LEU A N 1
ATOM 865 C CA . LEU A 1 114 ? -4.426 3.353 24.345 1.00 86.75 114 LEU A CA 1
ATOM 866 C C . LEU A 1 114 ? -3.013 3.947 24.399 1.00 86.75 114 LEU A C 1
ATOM 868 O O . LEU A 1 114 ? -2.440 4.217 23.347 1.00 86.75 114 LEU A O 1
ATOM 872 N N . ASP A 1 115 ? -2.404 4.066 25.581 1.00 86.81 115 ASP A N 1
ATOM 873 C CA . ASP A 1 115 ? -1.020 4.558 25.700 1.00 86.81 115 ASP A CA 1
ATOM 874 C C . ASP A 1 115 ? -0.008 3.642 25.015 1.00 86.81 115 ASP A C 1
ATOM 876 O O . ASP A 1 115 ? 0.998 4.094 24.466 1.00 86.81 115 ASP A O 1
ATOM 880 N N . ARG A 1 116 ? -0.230 2.325 25.073 1.00 87.12 116 ARG A N 1
ATOM 881 C CA . ARG A 1 116 ? 0.617 1.361 24.360 1.00 87.12 116 ARG A CA 1
ATOM 882 C C . ARG A 1 116 ? 0.452 1.491 22.848 1.00 87.12 116 ARG A C 1
ATOM 884 O O . ARG A 1 116 ? 1.458 1.475 22.141 1.00 87.12 116 ARG A O 1
ATOM 891 N N . LEU A 1 117 ? -0.779 1.658 22.364 1.00 85.69 117 LEU A N 1
ATOM 892 C CA . LEU A 1 117 ? -1.056 1.830 20.936 1.00 85.69 117 LEU A CA 1
ATOM 893 C C . LEU A 1 117 ? -0.470 3.136 20.390 1.00 85.69 117 LEU A C 1
ATOM 895 O O . LEU A 1 117 ? 0.188 3.110 19.354 1.00 85.69 117 LEU A O 1
ATOM 899 N N . LEU A 1 118 ? -0.623 4.251 21.110 1.00 84.44 118 LEU A N 1
ATOM 900 C CA . LEU A 1 118 ? -0.076 5.548 20.702 1.00 84.44 118 LEU A CA 1
ATOM 901 C C . LEU A 1 118 ? 1.459 5.538 20.651 1.00 84.44 118 LEU A C 1
ATOM 903 O O . LEU A 1 118 ? 2.031 5.945 19.644 1.00 84.44 118 LEU A O 1
ATOM 907 N N . ARG A 1 119 ? 2.132 4.985 21.672 1.00 86.06 119 ARG A N 1
ATOM 908 C CA . ARG A 1 119 ? 3.604 4.844 21.670 1.00 86.06 119 ARG A CA 1
ATOM 909 C C . ARG A 1 119 ? 4.111 3.966 20.530 1.00 86.06 119 ARG A C 1
ATOM 911 O O . ARG A 1 119 ? 5.172 4.222 19.968 1.00 86.06 119 ARG A O 1
ATOM 918 N N . ARG A 1 120 ? 3.369 2.911 20.184 1.00 79.62 120 ARG A N 1
ATOM 919 C CA . ARG A 1 120 ? 3.716 2.050 19.049 1.00 79.62 120 ARG A CA 1
ATOM 920 C C . ARG A 1 120 ? 3.603 2.806 17.730 1.00 79.62 120 ARG A C 1
ATOM 922 O O . ARG A 1 120 ? 4.503 2.688 16.908 1.00 79.62 120 ARG A O 1
ATOM 929 N N . LEU A 1 121 ? 2.547 3.599 17.568 1.00 76.50 121 LEU A N 1
ATOM 930 C CA . LEU A 1 121 ? 2.330 4.423 16.382 1.00 76.50 121 LEU A CA 1
ATOM 931 C C . LEU A 1 121 ? 3.447 5.447 16.165 1.00 76.50 121 LEU A C 1
ATOM 933 O O . LEU A 1 121 ? 3.856 5.683 15.035 1.00 76.50 121 LEU A O 1
ATOM 937 N N . GLU A 1 122 ? 3.958 6.028 17.251 1.00 74.88 122 GLU A N 1
ATOM 938 C CA . GLU A 1 122 ? 5.100 6.949 17.210 1.00 74.88 122 GLU A CA 1
ATOM 939 C C . GLU A 1 122 ? 6.397 6.249 16.791 1.00 74.88 122 GLU A C 1
ATOM 941 O O . GLU A 1 122 ? 7.236 6.853 16.127 1.00 74.88 122 GLU A O 1
ATOM 946 N N . ARG A 1 123 ? 6.558 4.968 17.148 1.00 77.88 123 ARG A N 1
ATOM 947 C CA . ARG A 1 123 ? 7.744 4.175 16.799 1.00 77.88 123 ARG A CA 1
ATOM 948 C C . ARG A 1 123 ? 7.701 3.628 15.375 1.00 77.88 123 ARG A C 1
ATOM 950 O O . ARG A 1 123 ? 8.743 3.545 14.732 1.00 77.88 123 ARG A O 1
ATOM 957 N N . ASP A 1 124 ? 6.527 3.210 14.913 1.00 72.12 124 ASP A N 1
ATOM 958 C CA . ASP A 1 124 ? 6.322 2.665 13.572 1.00 72.12 124 ASP A CA 1
ATOM 959 C C . ASP A 1 124 ? 4.975 3.130 12.986 1.00 72.12 124 ASP A C 1
ATOM 961 O O . ASP A 1 124 ? 3.952 2.447 13.118 1.00 72.12 124 ASP A O 1
ATOM 965 N N . PRO A 1 125 ? 4.965 4.291 12.307 1.00 63.44 125 PRO A N 1
ATOM 966 C CA . PRO A 1 125 ? 3.758 4.844 11.702 1.00 63.44 125 PRO A CA 1
ATOM 967 C C . PRO A 1 125 ? 3.202 4.011 10.539 1.00 63.44 125 PRO A C 1
ATOM 969 O O . PRO A 1 125 ? 2.097 4.287 10.079 1.00 63.44 125 PRO A O 1
ATOM 972 N N . GLN A 1 126 ? 3.940 3.025 10.013 1.00 63.25 126 GLN A N 1
ATOM 973 C CA . GLN A 1 126 ? 3.479 2.209 8.883 1.00 63.25 126 GLN A CA 1
ATOM 974 C C . GLN A 1 126 ? 2.788 0.908 9.312 1.00 63.25 126 GLN A C 1
ATOM 976 O O . GLN A 1 126 ? 2.212 0.218 8.466 1.00 63.25 126 GLN A O 1
ATOM 981 N N . ASP A 1 127 ? 2.748 0.606 10.612 1.00 71.81 127 ASP A N 1
ATOM 982 C CA . ASP A 1 127 ? 2.135 -0.605 11.170 1.00 71.81 127 ASP A CA 1
ATOM 983 C C . ASP A 1 127 ? 0.597 -0.512 11.308 1.00 71.81 127 ASP A C 1
ATOM 985 O O . ASP A 1 127 ? -0.017 -0.861 12.322 1.00 71.81 127 ASP A O 1
ATOM 989 N N . ALA A 1 128 ? -0.062 -0.025 10.253 1.00 69.06 128 ALA A N 1
ATOM 990 C CA . ALA A 1 128 ? -1.514 0.150 10.205 1.00 69.06 128 ALA A CA 1
ATOM 991 C C . ALA A 1 128 ? -2.273 -1.183 10.349 1.00 69.06 128 ALA A C 1
ATOM 993 O O . ALA A 1 128 ? -3.374 -1.219 10.900 1.00 69.06 128 ALA A O 1
ATOM 994 N N . LEU A 1 129 ? -1.680 -2.290 9.883 1.00 69.62 129 LEU A N 1
ATOM 995 C CA . LEU A 1 129 ? -2.283 -3.621 9.958 1.00 69.62 129 LEU A CA 1
ATOM 996 C C . LEU A 1 129 ? -2.418 -4.090 11.408 1.00 69.62 129 LEU A C 1
ATOM 998 O O . LEU A 1 129 ? -3.472 -4.595 11.799 1.00 69.62 129 LEU A O 1
ATOM 1002 N N . GLN A 1 130 ? -1.367 -3.927 12.212 1.00 75.38 130 GLN A N 1
ATOM 1003 C CA . GLN A 1 130 ? -1.395 -4.398 13.587 1.00 75.38 130 GLN A CA 1
ATOM 1004 C C . GLN A 1 130 ? -2.176 -3.457 14.501 1.00 75.38 130 GLN A C 1
ATOM 1006 O O . GLN A 1 130 ? -2.872 -3.936 15.396 1.00 75.38 130 GLN A O 1
ATOM 1011 N N . LEU A 1 131 ? -2.149 -2.147 14.228 1.00 78.81 131 LEU A N 1
ATOM 1012 C CA . LEU A 1 131 ? -3.028 -1.186 14.893 1.00 78.81 131 LEU A CA 1
ATOM 1013 C C . LEU A 1 131 ? -4.505 -1.538 14.676 1.00 78.81 131 LEU A C 1
ATOM 1015 O O . LEU A 1 131 ? -5.273 -1.593 15.633 1.00 78.81 131 LEU A O 1
ATOM 1019 N N . ARG A 1 132 ? -4.894 -1.846 13.434 1.00 78.19 132 ARG A N 1
ATOM 1020 C CA . ARG A 1 132 ? -6.262 -2.262 13.106 1.00 78.19 132 ARG A CA 1
ATOM 1021 C C . ARG A 1 132 ? -6.685 -3.503 13.892 1.00 78.19 132 ARG A C 1
ATOM 1023 O O . ARG A 1 132 ? -7.764 -3.499 14.475 1.00 78.19 132 ARG A O 1
ATOM 1030 N N . ASN A 1 133 ? -5.843 -4.537 13.924 1.00 79.69 133 ASN A N 1
ATOM 1031 C CA . ASN A 1 133 ? -6.156 -5.785 14.625 1.00 79.69 133 ASN A CA 1
ATOM 1032 C C . ASN A 1 133 ? -6.334 -5.571 16.142 1.00 79.69 133 ASN A C 1
ATOM 1034 O O . ASN A 1 133 ? -7.147 -6.245 16.767 1.00 79.69 133 ASN A O 1
ATOM 1038 N N . GLU A 1 134 ? -5.592 -4.644 16.753 1.00 84.25 134 GLU A N 1
ATOM 1039 C CA . GLU A 1 134 ? -5.779 -4.311 18.172 1.00 84.25 134 GLU A CA 1
ATOM 1040 C C . GLU A 1 134 ? -7.057 -3.502 18.422 1.00 84.25 134 GLU A C 1
ATOM 1042 O O . GLU A 1 134 ? -7.780 -3.797 19.372 1.00 84.25 134 GLU A O 1
ATOM 1047 N N . LE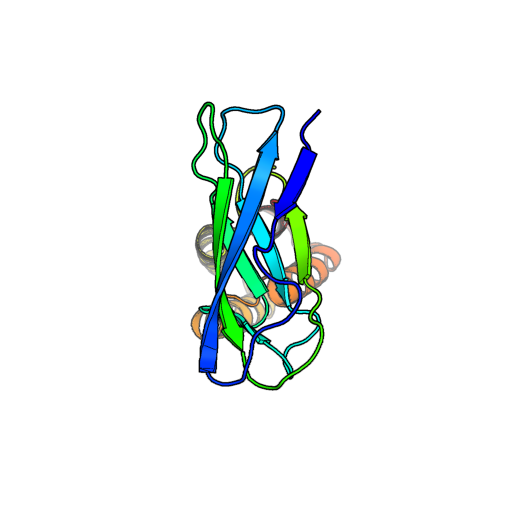U A 1 135 ? -7.396 -2.541 17.556 1.00 83.75 135 LEU A N 1
ATOM 1048 C CA . LEU A 1 135 ? -8.666 -1.813 17.672 1.00 83.75 135 LEU A CA 1
ATOM 1049 C C . LEU A 1 135 ? -9.877 -2.735 17.478 1.00 83.75 135 LEU A C 1
ATOM 1051 O O . LEU A 1 135 ? -10.877 -2.577 18.169 1.00 83.75 135 LEU A O 1
ATOM 1055 N N . GLU A 1 136 ? -9.773 -3.736 16.606 1.00 80.81 136 GLU A N 1
ATOM 1056 C CA . GLU A 1 136 ? -10.806 -4.760 16.422 1.00 80.81 136 GLU A CA 1
ATOM 1057 C C . GLU A 1 136 ? -11.036 -5.584 17.700 1.00 80.81 136 GLU A C 1
ATOM 1059 O O . GLU A 1 136 ? -12.181 -5.776 18.110 1.00 80.81 136 GLU A O 1
ATOM 1064 N N . LYS A 1 137 ? -9.964 -5.994 18.396 1.00 84.12 137 LYS A N 1
ATOM 1065 C CA . LYS A 1 137 ? -10.076 -6.658 19.709 1.00 84.12 137 LYS A CA 1
ATOM 1066 C C . LYS A 1 137 ? -10.732 -5.752 20.748 1.00 84.12 137 LYS A C 1
ATOM 1068 O O . LYS A 1 137 ? -11.585 -6.209 21.500 1.00 84.12 137 LYS A O 1
ATOM 1073 N N . MET A 1 138 ? -10.359 -4.471 20.774 1.00 84.38 138 MET A N 1
ATOM 1074 C CA . MET A 1 138 ? -10.971 -3.502 21.684 1.00 84.38 138 MET A CA 1
ATOM 1075 C C . MET A 1 138 ? -12.467 -3.329 21.397 1.00 84.38 138 MET A C 1
ATOM 1077 O O . MET A 1 138 ? -13.241 -3.277 22.340 1.00 84.38 138 MET A O 1
ATOM 1081 N N . LEU A 1 139 ? -12.892 -3.289 20.130 1.00 82.19 139 LEU A N 1
ATOM 1082 C CA . LEU A 1 139 ? -14.310 -3.212 19.752 1.00 82.19 139 LEU A CA 1
ATOM 1083 C C . LEU A 1 139 ? -15.088 -4.488 20.102 1.00 82.19 139 LEU A C 1
ATOM 1085 O O . LEU A 1 139 ? -16.252 -4.401 20.493 1.00 82.19 139 LEU A O 1
ATOM 1089 N N . ALA A 1 140 ? -14.456 -5.662 20.011 1.00 84.31 140 ALA A N 1
ATOM 1090 C CA . ALA A 1 140 ? -15.069 -6.935 20.395 1.00 84.31 140 ALA A CA 1
ATOM 1091 C C . ALA A 1 140 ? -15.429 -6.998 21.892 1.00 84.31 140 ALA A C 1
ATOM 1093 O O . ALA A 1 140 ? -16.395 -7.658 22.273 1.00 84.31 140 ALA A O 1
ATOM 1094 N N . GLU A 1 141 ? -14.700 -6.260 22.730 1.00 84.94 141 GLU A N 1
ATOM 1095 C CA . GLU A 1 141 ? -14.967 -6.093 24.164 1.00 84.94 141 GLU A CA 1
ATOM 1096 C C . GLU A 1 141 ? -16.103 -5.083 24.461 1.00 84.94 141 GLU A C 1
ATOM 1098 O O . GLU A 1 141 ? -16.410 -4.833 25.623 1.00 84.94 141 GLU A O 1
ATOM 1103 N N . LYS A 1 142 ? -16.763 -4.543 23.421 1.00 81.50 142 LYS A N 1
ATOM 1104 C CA . LYS A 1 142 ? -17.945 -3.656 23.484 1.00 81.50 142 LYS A CA 1
ATOM 1105 C C . LYS A 1 142 ? -17.757 -2.417 24.376 1.00 81.50 142 LYS A C 1
ATOM 1107 O O . LYS A 1 142 ? -18.481 -2.240 25.354 1.00 81.50 142 LYS A O 1
ATOM 1112 N N . PRO A 1 143 ? -16.816 -1.524 24.027 1.00 81.25 143 PRO A N 1
ATOM 1113 C CA . PRO A 1 143 ? -16.612 -0.275 24.742 1.00 81.25 143 PRO A CA 1
ATOM 1114 C C . PRO A 1 143 ? -17.866 0.600 24.669 1.00 81.25 143 PRO A C 1
ATOM 1116 O O . PRO A 1 143 ? -18.433 0.808 23.595 1.00 81.25 143 PRO A O 1
ATOM 1119 N N . GLU A 1 144 ? -18.293 1.129 25.811 1.00 81.56 144 GLU A N 1
ATOM 1120 C CA . GLU A 1 144 ? -19.537 1.889 25.908 1.00 81.56 144 GLU A CA 1
ATOM 1121 C C . GLU A 1 144 ? -19.362 3.375 25.552 1.00 81.56 144 GLU A C 1
ATOM 1123 O O . GLU A 1 144 ? -18.269 3.950 25.592 1.00 81.56 144 GLU A O 1
ATOM 1128 N N . GLY A 1 145 ? -20.485 4.011 25.213 1.00 82.50 145 GLY A N 1
ATOM 1129 C CA . GLY A 1 145 ? -20.594 5.462 25.102 1.00 82.50 145 GLY A CA 1
ATOM 1130 C C . GLY A 1 145 ? -19.713 6.100 24.025 1.00 82.50 145 GLY A C 1
ATOM 1131 O O . GLY A 1 145 ? -19.491 5.562 22.939 1.00 82.50 145 GLY A O 1
ATOM 1132 N N . GLU A 1 146 ? -19.252 7.317 24.308 1.00 80.75 146 GLU A N 1
ATOM 1133 C CA . GLU A 1 146 ? -18.451 8.114 23.375 1.00 80.75 146 GLU A CA 1
ATOM 1134 C C . GLU A 1 146 ? -17.055 7.524 23.143 1.00 80.75 146 GLU A C 1
ATOM 1136 O O . GLU A 1 146 ? -16.532 7.605 22.034 1.00 80.75 146 GLU A O 1
ATOM 1141 N N . PHE A 1 147 ? -16.500 6.837 24.144 1.00 80.75 147 PHE A N 1
ATOM 1142 C CA . PHE A 1 147 ? -15.245 6.105 24.017 1.00 80.75 147 PHE A CA 1
ATOM 1143 C C . PHE A 1 147 ? -15.324 5.050 22.904 1.00 80.75 147 PHE A 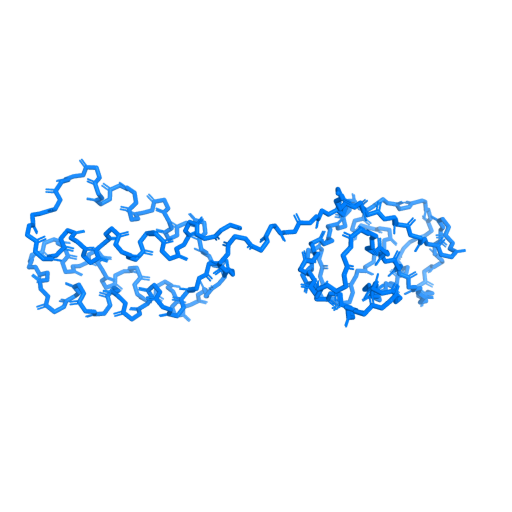C 1
ATOM 1145 O O . PHE A 1 147 ? -14.500 5.067 21.989 1.00 80.75 147 PHE A O 1
ATOM 1152 N N . GLY A 1 148 ? -16.356 4.197 22.916 1.00 79.94 148 GLY A N 1
ATOM 1153 C CA . GLY A 1 148 ? -16.546 3.179 21.880 1.00 79.94 148 GLY A CA 1
ATOM 1154 C C . GLY A 1 148 ? -16.683 3.763 20.474 1.00 79.94 148 GLY A C 1
ATOM 1155 O O . GLY A 1 148 ? -16.031 3.285 19.544 1.00 79.94 148 GLY A O 1
ATOM 1156 N N . ARG A 1 149 ? -17.428 4.869 20.330 1.00 81.50 149 ARG A N 1
ATOM 1157 C CA . ARG A 1 149 ? -17.562 5.584 19.047 1.00 81.50 149 ARG A CA 1
ATOM 1158 C C . ARG A 1 149 ? -16.221 6.092 18.516 1.00 81.50 149 ARG A C 1
ATOM 1160 O O . ARG A 1 149 ? -15.980 6.038 17.312 1.00 81.50 149 ARG A O 1
ATOM 1167 N N . MET A 1 150 ? -15.335 6.561 19.394 1.00 80.19 150 MET A N 1
ATOM 1168 C CA . MET A 1 150 ? -14.017 7.059 18.992 1.00 80.19 150 MET A CA 1
ATOM 1169 C C . MET A 1 150 ? -13.055 5.935 18.592 1.00 80.19 150 MET A C 1
ATOM 1171 O O . MET A 1 150 ? -12.301 6.103 17.632 1.00 80.19 150 MET A O 1
ATOM 1175 N N . ILE A 1 151 ? -13.116 4.779 19.262 1.00 81.81 151 ILE A N 1
ATOM 1176 C CA . ILE A 1 151 ? -12.371 3.576 18.855 1.00 81.81 151 ILE A CA 1
ATOM 1177 C C . ILE A 1 151 ? -12.866 3.074 17.493 1.00 81.81 151 ILE A C 1
ATOM 1179 O O . ILE A 1 151 ? -12.056 2.786 16.612 1.00 81.81 151 ILE A O 1
ATOM 1183 N N . GLU A 1 152 ? -14.183 3.040 17.281 1.00 79.81 152 GLU A N 1
ATOM 1184 C CA . GLU A 1 152 ? -14.776 2.637 16.004 1.00 79.81 152 GLU A CA 1
ATOM 1185 C C . GLU A 1 152 ? -14.378 3.595 14.876 1.00 79.81 152 GLU A C 1
ATOM 1187 O O . GLU A 1 152 ? -13.982 3.164 13.793 1.00 79.81 152 GLU A O 1
ATOM 1192 N N . ALA A 1 153 ? -14.418 4.902 15.135 1.00 78.25 153 ALA A N 1
ATOM 1193 C CA . ALA A 1 153 ? -13.986 5.904 14.175 1.00 78.25 153 ALA A CA 1
ATOM 1194 C C . ALA A 1 153 ? -12.498 5.742 13.825 1.00 78.25 153 ALA A C 1
ATOM 1196 O O . ALA A 1 153 ? -12.149 5.806 12.649 1.00 78.25 153 ALA A O 1
ATOM 1197 N N . ALA A 1 154 ? -11.626 5.502 14.811 1.00 82.62 154 ALA A N 1
ATOM 1198 C CA . ALA A 1 154 ? -10.203 5.257 14.571 1.00 82.62 154 ALA A CA 1
ATOM 1199 C C . ALA A 1 154 ? -9.974 3.986 13.738 1.00 82.62 154 ALA A C 1
ATOM 1201 O O . ALA A 1 154 ? -9.169 3.996 12.812 1.00 82.62 154 ALA A O 1
ATOM 1202 N N . TRP A 1 155 ? -10.716 2.911 14.014 1.00 80.00 155 TRP A N 1
ATOM 1203 C CA . TRP A 1 155 ? -10.656 1.677 13.230 1.00 80.00 155 TRP A CA 1
ATOM 1204 C C . TRP A 1 155 ? -11.118 1.891 11.783 1.00 80.00 155 TRP A C 1
ATOM 1206 O O . TRP A 1 155 ? -10.453 1.445 10.849 1.00 80.00 155 TRP A O 1
ATOM 1216 N N . ARG A 1 156 ? -12.200 2.653 11.575 1.00 74.38 156 ARG A N 1
ATOM 1217 C CA . ARG A 1 156 ? -12.711 3.006 10.239 1.00 74.38 156 ARG A CA 1
ATOM 1218 C C . ARG A 1 156 ? -11.707 3.810 9.413 1.00 74.38 156 ARG A C 1
ATOM 1220 O O . ARG A 1 156 ? -11.612 3.583 8.212 1.00 74.38 156 ARG A O 1
ATOM 1227 N N . GLU A 1 157 ? -10.932 4.702 10.028 1.00 75.81 157 GLU A N 1
ATOM 1228 C CA . GLU A 1 157 ? -9.853 5.424 9.332 1.00 75.81 157 GLU A CA 1
ATOM 1229 C C . GLU A 1 157 ? -8.751 4.502 8.803 1.00 75.81 157 GLU A C 1
ATOM 1231 O O . GLU A 1 157 ? -8.101 4.825 7.812 1.00 75.81 157 GLU A O 1
ATOM 1236 N N . LEU A 1 158 ? -8.569 3.339 9.431 1.00 71.00 158 LEU A N 1
ATOM 1237 C CA . LEU A 1 158 ? -7.594 2.330 9.019 1.00 71.00 158 LEU A CA 1
ATOM 1238 C C . LEU A 1 158 ? -8.169 1.294 8.039 1.00 71.00 158 LEU A C 1
ATOM 1240 O O . LEU A 1 158 ? -7.403 0.530 7.452 1.00 71.00 158 LEU A O 1
ATOM 1244 N N . LEU A 1 159 ? -9.496 1.254 7.872 1.00 63.50 159 LEU A N 1
ATOM 1245 C CA . LEU A 1 159 ? -10.211 0.404 6.907 1.00 63.50 159 LEU A CA 1
ATOM 1246 C C . LEU A 1 159 ? -10.411 1.047 5.537 1.00 63.50 159 LEU A C 1
ATOM 1248 O O . LEU A 1 159 ? -10.834 0.374 4.600 1.00 63.50 159 LEU A O 1
ATOM 1252 N N . LYS A 1 160 ? -10.153 2.346 5.434 1.00 54.22 160 LYS A N 1
ATOM 1253 C CA . LYS A 1 160 ? -10.133 3.077 4.172 1.00 54.22 160 LYS A CA 1
ATOM 1254 C C . LYS A 1 160 ? -9.155 2.380 3.206 1.00 54.22 160 LYS A C 1
ATOM 1256 O O . LYS A 1 160 ? -7.976 2.209 3.531 1.00 54.22 160 LYS A O 1
ATOM 1261 N N . HIS A 1 161 ? -9.695 1.846 2.105 1.00 45.91 161 HIS A N 1
ATOM 1262 C CA . HIS A 1 161 ? -9.057 0.856 1.225 1.00 45.91 161 HIS A CA 1
ATOM 1263 C C . HIS A 1 161 ? -8.867 1.357 -0.201 1.00 45.91 161 HIS A C 1
ATOM 1265 O O . HIS A 1 161 ? -9.860 1.783 -0.827 1.00 45.91 161 HIS A O 1
#

Secondary structure (DSSP, 8-state):
--EEEEE-S-SB--TT-EEEEEEEEES-SS--EEEEEES-TTTEEETT-SEEEEE---TTT-EEEEEEEESSSSB--EEEEEE--SS-S--HHHHHHHHHHHHHH--THHHHHHHHHHHHHHH-TT-HHHHHHHHHHHHHT---HHHHHHHHHHHHHHH--

Foldseek 3Di:
DKDKDWDWPDQKAAAFGKTKIKIWIPDFQDKFKKKKAWPCCQFKAWPVGRIDIDIFPGHPGTMDMIMMHTRHTDGTDMDMDTDDPLPDALPLVQLLVLLVVLCVVDDDPRNVLSVVLNVVCVVPVPVLVVSLVSLVVVVVVPDDDPSNVSSVSSNVSSVRD

Sequence (161 aa):
LVSLRVMAPKKELLPGEKGKLIVRVRGTHQRLVIEVRNLSPRVVGLAKGNVQRVASSGGEANFAEIDMHGLRAGDFSVSVRLVPVAVGLPDVEAARQRLLAARRLATGNWQERLDRLLRRLERDPQDALQLRNELEKMLAEKPEGEFGRMIEAAWRELLKH